Protein AF-A0A967I8N5-F1 (afdb_monomer_lite)

pLDDT: mean 89.2, std 8.25, range [65.44, 96.5]

Sequence (66 aa):
SPDKDFQQLISERVSIFRPAHRGEEFDPITLERFREKYDLEPPQFVDVLALMGDKSDNVPGVYGIG

Secondary structure (DSSP, 8-state):
---SGGGGG-BTTB-B--PPSTTPPP--B-HHHHHHHHSS-HHHHHHHHHHH-BTTTTB---TT--

Foldseek 3Di:
DPDPLCLLVADQPDWDWDPDDPPDDTDIHHQVNVCVVPVDGSPVVVVLCQQPDDVVVPGNHNPPRD

Radius of gyration: 13.3 Å; chains: 1; bounding box: 27×22×40 Å

Structure (mmCIF, N/CA/C/O backbone):
data_AF-A0A967I8N5-F1
#
_entry.id   AF-A0A967I8N5-F1
#
loop_
_atom_site.group_PDB
_atom_site.id
_atom_site.type_symbol
_atom_site.label_atom_id
_atom_site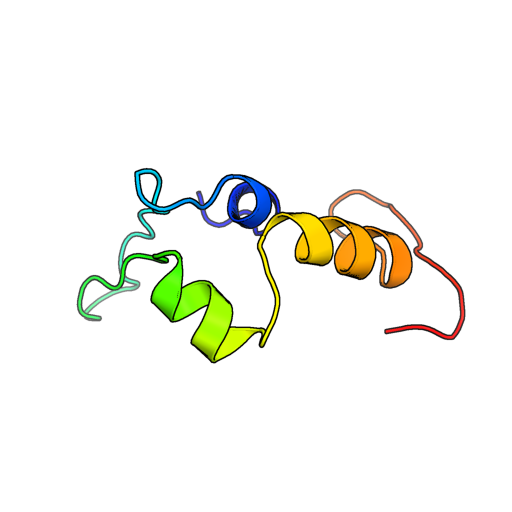.label_alt_id
_atom_site.label_comp_id
_atom_site.label_asym_id
_atom_site.label_entity_id
_atom_site.label_seq_id
_atom_site.pdbx_PDB_ins_code
_atom_site.Cartn_x
_atom_site.Cartn_y
_atom_site.Cartn_z
_atom_site.occupancy
_atom_site.B_iso_or_equiv
_atom_site.auth_seq_id
_atom_site.auth_comp_id
_atom_site.auth_asym_id
_atom_site.auth_atom_id
_atom_site.pdbx_PDB_model_num
ATOM 1 N N . SER A 1 1 ? -1.269 -9.718 8.699 1.00 75.56 1 SER A N 1
ATOM 2 C CA . SER A 1 1 ? -0.080 -10.190 7.956 1.00 75.56 1 SER A CA 1
ATOM 3 C C . SER A 1 1 ? 0.827 -8.997 7.667 1.00 75.56 1 SER A C 1
ATOM 5 O O . SER A 1 1 ? 0.285 -7.907 7.480 1.00 75.56 1 SER A O 1
ATOM 7 N N . PRO A 1 2 ? 2.166 -9.137 7.688 1.00 80.38 2 PRO A N 1
ATOM 8 C CA . PRO A 1 2 ? 3.074 -8.060 7.283 1.00 80.38 2 PRO A CA 1
ATOM 9 C C . PRO A 1 2 ? 3.084 -7.828 5.765 1.00 80.38 2 PRO A C 1
ATOM 11 O O . PRO A 1 2 ? 3.419 -6.729 5.334 1.00 80.38 2 PRO A O 1
ATOM 14 N N . ASP A 1 3 ? 2.670 -8.826 4.986 1.00 87.62 3 ASP A N 1
ATOM 15 C CA . ASP A 1 3 ? 2.576 -8.763 3.531 1.00 87.62 3 ASP A CA 1
ATOM 16 C C . ASP A 1 3 ? 1.699 -7.578 3.077 1.00 87.62 3 ASP A C 1
ATOM 18 O O . ASP A 1 3 ? 0.619 -7.321 3.628 1.00 87.62 3 ASP A O 1
ATOM 22 N N . LYS A 1 4 ? 2.238 -6.798 2.135 1.00 87.25 4 LYS A N 1
ATOM 23 C CA . LYS A 1 4 ? 1.633 -5.562 1.638 1.00 87.25 4 LYS A CA 1
ATOM 24 C C . LYS A 1 4 ? 0.461 -5.843 0.701 1.00 87.25 4 LYS A C 1
ATOM 26 O O . LYS A 1 4 ? -0.395 -4.966 0.604 1.00 87.25 4 LYS A O 1
ATOM 31 N N . ASP A 1 5 ? 0.377 -7.029 0.109 1.00 89.69 5 ASP A N 1
ATOM 32 C CA . ASP A 1 5 ? -0.639 -7.368 -0.888 1.00 89.69 5 ASP A CA 1
ATOM 33 C C . ASP A 1 5 ? -2.023 -7.485 -0.270 1.00 89.69 5 ASP A C 1
ATOM 35 O O . ASP A 1 5 ? -3.023 -7.166 -0.908 1.00 89.69 5 ASP A O 1
ATOM 39 N N . PHE A 1 6 ? -2.107 -7.837 1.015 1.00 92.31 6 PHE A N 1
ATOM 40 C CA . PHE A 1 6 ? -3.378 -7.829 1.738 1.00 92.31 6 PHE A CA 1
ATOM 41 C C . PHE A 1 6 ? -4.029 -6.444 1.788 1.00 92.31 6 PHE A C 1
ATOM 43 O O . PHE A 1 6 ? -5.238 -6.366 2.005 1.00 92.31 6 PHE A O 1
ATOM 50 N N . GLN A 1 7 ? -3.274 -5.356 1.576 1.00 92.88 7 GLN A N 1
ATOM 51 C CA . GLN A 1 7 ? -3.831 -4.000 1.572 1.00 92.88 7 GLN A CA 1
ATOM 52 C C . GLN A 1 7 ? -4.873 -3.795 0.468 1.00 92.88 7 GLN A C 1
ATOM 54 O O . GLN A 1 7 ? -5.778 -2.989 0.660 1.00 92.88 7 GLN A O 1
ATOM 59 N N . GLN A 1 8 ? -4.840 -4.590 -0.608 1.00 92.44 8 GLN A N 1
ATOM 60 C CA . GLN A 1 8 ? -5.876 -4.569 -1.649 1.00 92.44 8 GLN A CA 1
ATOM 61 C C . GLN A 1 8 ? -7.272 -4.975 -1.134 1.00 92.44 8 GLN A C 1
ATOM 63 O O . GLN A 1 8 ? -8.280 -4.645 -1.750 1.00 92.44 8 GLN A O 1
ATOM 68 N N . LEU A 1 9 ? -7.341 -5.708 -0.014 1.00 93.75 9 LEU A N 1
ATOM 69 C CA . LEU A 1 9 ? -8.594 -6.198 0.576 1.00 93.75 9 LEU A CA 1
ATOM 70 C C . LEU A 1 9 ? -9.222 -5.206 1.564 1.00 93.75 9 LEU A C 1
ATOM 72 O O . LEU A 1 9 ? -10.303 -5.475 2.095 1.00 93.75 9 LEU A O 1
ATOM 76 N N . ILE A 1 10 ? -8.543 -4.095 1.860 1.00 95.25 10 ILE A N 1
ATOM 77 C CA . ILE A 1 10 ? -9.046 -3.086 2.792 1.00 95.25 10 ILE A CA 1
ATOM 78 C C . ILE A 1 10 ? -10.350 -2.499 2.246 1.00 95.25 10 ILE A C 1
ATOM 80 O O . ILE A 1 10 ? -10.481 -2.184 1.067 1.00 95.25 10 ILE A O 1
ATOM 84 N N . SER A 1 11 ? -11.334 -2.358 3.126 1.00 95.94 11 SER A N 1
ATOM 85 C CA . SER A 1 11 ? -12.628 -1.748 2.818 1.00 95.94 11 SER A CA 1
ATOM 86 C C . SER A 1 11 ? -13.224 -1.141 4.086 1.00 95.94 11 SER A C 1
ATOM 88 O O . SER A 1 11 ? -12.643 -1.239 5.165 1.00 95.94 11 SER A O 1
ATOM 90 N N . GLU A 1 12 ? -14.421 -0.563 3.998 1.00 95.19 12 GLU A N 1
ATOM 91 C CA . GLU A 1 12 ? -15.137 -0.026 5.166 1.00 95.19 12 GLU A CA 1
ATOM 92 C C . GLU A 1 12 ? -15.344 -1.056 6.292 1.00 95.19 12 GLU A C 1
ATOM 94 O O . GLU A 1 12 ? -15.512 -0.685 7.451 1.00 95.19 12 GLU A O 1
ATOM 99 N N . ARG A 1 13 ? -15.339 -2.357 5.964 1.00 96.38 13 ARG A N 1
ATOM 100 C CA . ARG A 1 13 ? -15.574 -3.456 6.917 1.00 96.38 13 ARG A CA 1
ATOM 101 C C . ARG A 1 13 ? -14.357 -4.351 7.137 1.00 96.38 13 ARG A C 1
ATOM 103 O O . ARG A 1 13 ? -14.449 -5.310 7.900 1.00 96.38 13 ARG A O 1
ATOM 110 N N . VAL A 1 14 ? -13.243 -4.077 6.460 1.00 95.25 14 VAL A N 1
ATOM 111 C CA . VAL A 1 14 ? -12.036 -4.908 6.504 1.00 95.25 14 VAL A CA 1
ATOM 112 C C . VAL A 1 14 ? -10.833 -4.019 6.772 1.00 95.25 14 VAL A C 1
ATOM 114 O O . VAL A 1 14 ? -10.507 -3.144 5.975 1.00 95.25 14 VAL A O 1
ATOM 117 N N . SER A 1 15 ? -10.153 -4.280 7.883 1.00 94.06 15 SER A N 1
ATOM 118 C CA . SER A 1 15 ? -8.900 -3.632 8.263 1.00 94.06 15 SER A CA 1
ATOM 119 C C . SER A 1 15 ? -7.811 -4.675 8.495 1.00 94.06 15 SER A C 1
ATOM 121 O O . SER A 1 15 ? -8.089 -5.841 8.796 1.00 94.06 15 SER A O 1
ATOM 123 N N . ILE A 1 16 ? -6.550 -4.267 8.351 1.00 92.19 16 ILE A N 1
ATOM 124 C CA . ILE A 1 16 ? -5.414 -5.155 8.608 1.00 92.19 16 ILE A CA 1
ATOM 125 C C . ILE A 1 16 ? -4.882 -4.898 10.006 1.00 92.19 16 ILE A C 1
ATOM 127 O O . ILE A 1 16 ? -4.369 -3.825 10.320 1.00 92.19 16 ILE A O 1
ATOM 131 N N . PHE A 1 17 ? -4.932 -5.947 10.818 1.00 88.00 17 PHE A N 1
ATOM 132 C CA . PHE A 1 17 ? -4.255 -5.990 12.100 1.00 88.00 17 PHE A CA 1
ATOM 133 C C . PHE A 1 17 ? -2.759 -6.256 11.885 1.00 88.00 17 PHE A C 1
ATOM 135 O O . PHE A 1 17 ? -2.361 -7.340 11.427 1.00 88.00 17 PHE A O 1
ATOM 142 N N . ARG A 1 18 ? -1.921 -5.271 12.222 1.00 79.19 18 ARG A N 1
ATOM 143 C CA . ARG A 1 18 ? -0.475 -5.457 12.366 1.00 79.19 18 ARG A CA 1
ATOM 144 C C . ARG A 1 18 ? -0.122 -5.424 13.854 1.00 79.19 18 ARG A C 1
ATOM 146 O O . ARG A 1 18 ? -0.399 -4.423 14.507 1.00 79.19 18 ARG A O 1
ATOM 153 N N . PRO A 1 19 ? 0.451 -6.509 14.407 1.00 74.31 19 PRO A N 1
ATOM 154 C CA . PRO A 1 19 ? 0.960 -6.483 15.769 1.00 74.31 19 PRO A CA 1
ATOM 155 C C . PRO A 1 19 ? 2.016 -5.386 15.881 1.00 74.31 19 PRO A C 1
ATOM 157 O O . PRO A 1 19 ? 2.922 -5.321 15.046 1.00 74.31 19 PRO A O 1
ATOM 160 N N . ALA A 1 20 ? 1.894 -4.542 16.901 1.00 72.44 20 ALA A N 1
ATOM 161 C CA . ALA A 1 20 ? 2.880 -3.512 17.174 1.00 72.44 20 ALA A CA 1
ATOM 162 C C . ALA A 1 20 ? 4.271 -4.137 17.367 1.00 72.44 20 ALA A C 1
ATOM 164 O O . ALA A 1 20 ? 4.416 -5.187 18.008 1.00 72.44 20 ALA A O 1
ATOM 165 N N . HIS A 1 21 ? 5.303 -3.506 16.808 1.00 69.75 21 HIS A N 1
ATOM 166 C CA . HIS A 1 21 ? 6.674 -3.874 17.145 1.00 69.75 21 HIS A CA 1
ATOM 167 C C . HIS A 1 21 ? 6.998 -3.341 18.547 1.00 69.75 21 HIS A C 1
ATOM 169 O O . HIS A 1 21 ? 6.586 -2.246 18.906 1.00 69.75 21 HIS A O 1
ATOM 175 N N . ARG A 1 22 ? 7.678 -4.167 19.361 1.00 65.44 22 ARG A N 1
ATOM 176 C CA . ARG A 1 22 ? 8.036 -3.948 20.783 1.00 65.44 22 ARG A CA 1
ATOM 177 C C . ARG A 1 22 ? 7.813 -2.517 21.309 1.00 65.44 22 ARG A C 1
ATOM 179 O O . ARG A 1 22 ? 8.685 -1.667 21.163 1.00 65.44 22 ARG A O 1
ATOM 186 N N . GLY A 1 23 ? 6.712 -2.318 22.032 1.00 68.31 23 GLY A N 1
ATOM 187 C CA . GLY A 1 23 ? 6.443 -1.091 22.790 1.00 68.31 23 GLY A CA 1
ATOM 188 C C . GLY A 1 23 ? 5.665 -0.011 22.037 1.00 68.31 23 GLY A C 1
ATOM 189 O O . GLY A 1 23 ? 5.298 0.977 22.664 1.00 68.31 23 GLY A O 1
ATOM 190 N N . GLU A 1 24 ? 5.385 -0.193 20.745 1.00 73.88 24 GLU A N 1
ATOM 191 C CA . GLU A 1 24 ? 4.490 0.698 20.003 1.00 73.88 24 GLU A CA 1
ATOM 192 C C . GLU A 1 24 ? 3.016 0.418 20.328 1.00 73.88 24 GLU A C 1
ATOM 194 O O . GLU A 1 24 ? 2.631 -0.701 20.689 1.00 73.88 24 GLU A O 1
ATOM 199 N N . GLU A 1 25 ? 2.187 1.454 20.211 1.00 71.94 25 GLU A N 1
ATOM 200 C CA . GLU A 1 25 ? 0.740 1.296 20.273 1.00 71.94 25 GLU A CA 1
ATOM 201 C C . GLU A 1 25 ? 0.229 0.560 19.035 1.00 71.94 25 GLU A C 1
ATOM 203 O O . GLU A 1 25 ? 0.831 0.551 17.960 1.00 71.94 25 GLU A O 1
ATOM 208 N N . PHE A 1 26 ? -0.903 -0.106 19.211 1.00 77.81 26 PHE A N 1
ATOM 209 C CA . PHE A 1 26 ? -1.580 -0.792 18.130 1.00 77.81 26 PHE A CA 1
ATOM 210 C C . PHE A 1 26 ? -2.108 0.213 17.094 1.00 77.81 26 PHE A C 1
ATOM 212 O O . PHE A 1 26 ? -2.939 1.051 17.433 1.00 77.81 26 PHE A O 1
ATOM 219 N N . ASP A 1 27 ? -1.687 0.075 15.832 1.00 76.88 27 ASP A N 1
ATOM 220 C CA . ASP A 1 27 ? -2.176 0.895 14.715 1.00 76.88 27 ASP A CA 1
ATOM 221 C C . ASP A 1 27 ? -2.745 0.001 13.590 1.00 76.88 27 ASP A C 1
ATOM 223 O O . ASP A 1 27 ? -1.990 -0.627 12.834 1.00 76.88 27 ASP A O 1
ATOM 227 N N . PRO A 1 28 ? -4.081 -0.144 13.494 1.00 87.25 28 PRO A N 1
ATOM 228 C CA . PRO A 1 28 ? -4.710 -0.890 12.415 1.00 87.25 28 PRO A CA 1
ATOM 229 C C . PRO A 1 28 ? -4.620 -0.124 11.096 1.00 87.25 28 PRO A C 1
ATOM 231 O O . PRO A 1 28 ? -4.904 1.071 11.031 1.00 87.25 28 PRO A O 1
ATOM 234 N N . ILE A 1 29 ? -4.360 -0.839 10.000 1.00 91.62 29 ILE A N 1
ATOM 235 C CA . ILE A 1 29 ? -4.487 -0.248 8.664 1.00 91.62 29 ILE A CA 1
ATOM 236 C C . ILE A 1 29 ? -5.965 -0.285 8.274 1.00 91.62 29 ILE A C 1
ATOM 238 O O . ILE A 1 29 ? -6.488 -1.323 7.855 1.00 91.62 29 ILE A O 1
ATOM 242 N N . THR A 1 30 ? -6.645 0.840 8.477 1.00 94.81 30 THR A N 1
ATOM 243 C CA . THR A 1 30 ? -8.025 1.082 8.037 1.00 94.81 30 THR A CA 1
ATOM 244 C C . THR A 1 30 ? -8.050 1.679 6.629 1.00 94.81 30 THR A C 1
ATOM 246 O O . THR A 1 30 ? -7.016 2.077 6.093 1.00 94.81 30 THR A O 1
ATOM 249 N N . LEU A 1 31 ? -9.241 1.773 6.031 1.00 96.50 31 LEU A N 1
ATOM 250 C CA . LEU A 1 31 ? -9.420 2.436 4.737 1.00 96.50 31 LEU A CA 1
ATOM 251 C C . LEU A 1 31 ? -8.999 3.914 4.771 1.00 96.50 31 LEU A C 1
ATOM 253 O O . LEU A 1 31 ? -8.370 4.395 3.836 1.00 96.50 31 LEU A O 1
ATOM 257 N N . GLU A 1 32 ? -9.301 4.621 5.858 1.00 95.88 32 GLU A N 1
ATOM 258 C CA . GLU A 1 32 ? -8.900 6.020 6.044 1.00 95.88 32 GLU A CA 1
ATOM 259 C C . GLU A 1 32 ? -7.376 6.158 6.110 1.00 95.88 32 GLU A C 1
ATOM 261 O O . GLU A 1 32 ? -6.796 6.892 5.318 1.00 95.88 32 GLU A O 1
ATOM 266 N N . ARG A 1 33 ? -6.711 5.353 6.948 1.00 93.38 33 ARG A N 1
ATOM 267 C CA . ARG A 1 33 ? -5.241 5.311 7.030 1.00 93.38 33 ARG A CA 1
ATOM 268 C C . ARG A 1 33 ? -4.589 4.961 5.697 1.00 93.38 33 ARG A C 1
ATOM 270 O O . ARG A 1 33 ? -3.534 5.490 5.357 1.00 93.38 33 ARG A O 1
ATOM 277 N N . PHE A 1 34 ? -5.196 4.037 4.955 1.00 94.81 34 PHE A N 1
ATO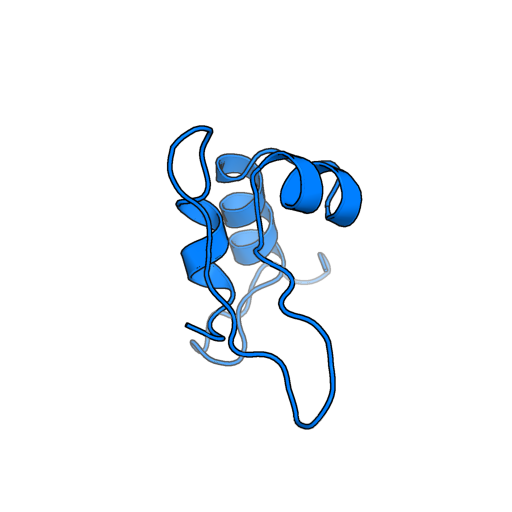M 278 C CA . PHE A 1 34 ? -4.723 3.654 3.633 1.00 94.81 34 PHE A CA 1
ATOM 279 C C . PHE A 1 34 ? -4.744 4.858 2.680 1.00 94.81 34 PHE A C 1
ATOM 281 O O . PHE A 1 34 ? -3.723 5.161 2.060 1.00 94.81 34 PHE A O 1
ATOM 288 N N . ARG A 1 35 ? -5.868 5.583 2.628 1.00 95.88 35 ARG A N 1
ATOM 289 C CA . ARG A 1 35 ? -6.016 6.803 1.821 1.00 95.88 35 ARG A CA 1
ATOM 290 C C . ARG A 1 35 ? -5.052 7.902 2.256 1.00 95.88 35 ARG A C 1
ATOM 292 O O . ARG A 1 35 ? -4.387 8.470 1.406 1.00 95.88 35 ARG A O 1
ATOM 299 N N . GLU A 1 36 ? -4.905 8.150 3.556 1.00 95.62 36 GLU A N 1
ATOM 300 C CA . GLU A 1 36 ? -3.944 9.134 4.083 1.00 95.62 36 GLU A CA 1
ATOM 301 C C . GLU A 1 36 ? -2.505 8.837 3.645 1.00 95.62 36 GLU A C 1
ATOM 303 O O . GLU A 1 36 ? -1.731 9.747 3.353 1.00 95.62 36 GLU A O 1
ATOM 308 N N . LYS A 1 37 ? -2.134 7.554 3.616 1.00 92.81 37 LYS A N 1
ATOM 309 C CA . LYS A 1 37 ? -0.769 7.130 3.316 1.00 92.81 37 LYS A CA 1
ATOM 310 C C . LYS A 1 37 ? -0.451 7.128 1.825 1.00 92.81 37 LYS A C 1
ATOM 312 O O . LYS A 1 37 ? 0.674 7.458 1.453 1.00 92.81 37 LYS A O 1
ATOM 317 N N . TYR A 1 38 ? -1.385 6.660 1.003 1.00 92.75 38 TYR A N 1
ATOM 318 C CA . TYR A 1 38 ? -1.128 6.388 -0.411 1.00 92.75 38 TYR A CA 1
ATO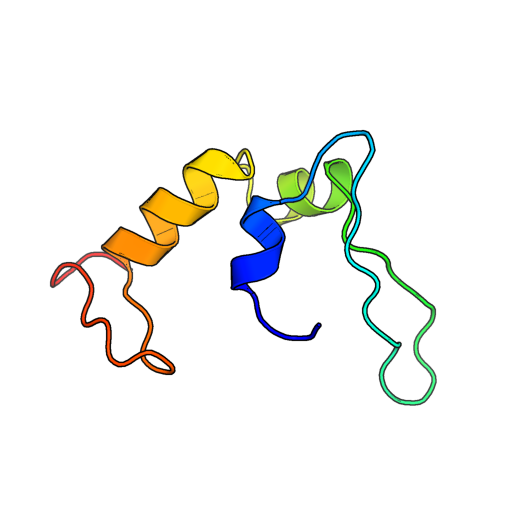M 319 C C . TYR A 1 38 ? -1.813 7.369 -1.357 1.00 92.75 38 TYR A C 1
ATOM 321 O O . TYR A 1 38 ? -1.404 7.433 -2.508 1.00 92.75 38 TYR A O 1
ATOM 329 N N . ASP A 1 39 ? -2.819 8.112 -0.891 1.00 95.56 39 ASP A N 1
ATOM 330 C CA . ASP A 1 39 ? -3.709 8.934 -1.722 1.00 95.56 39 ASP A CA 1
ATOM 331 C C . ASP A 1 39 ? -4.337 8.135 -2.880 1.00 95.56 39 ASP A C 1
ATOM 333 O O . ASP A 1 39 ? -4.453 8.581 -4.018 1.00 95.56 39 ASP A O 1
ATOM 337 N N . LEU A 1 40 ? -4.698 6.884 -2.581 1.00 94.94 40 LEU A N 1
ATOM 338 C CA . LEU A 1 40 ? -5.247 5.913 -3.522 1.00 94.94 40 LEU A CA 1
ATOM 339 C C . LEU A 1 40 ? -6.397 5.139 -2.882 1.00 94.94 40 LEU A C 1
ATOM 341 O O . LEU A 1 40 ? -6.488 5.006 -1.658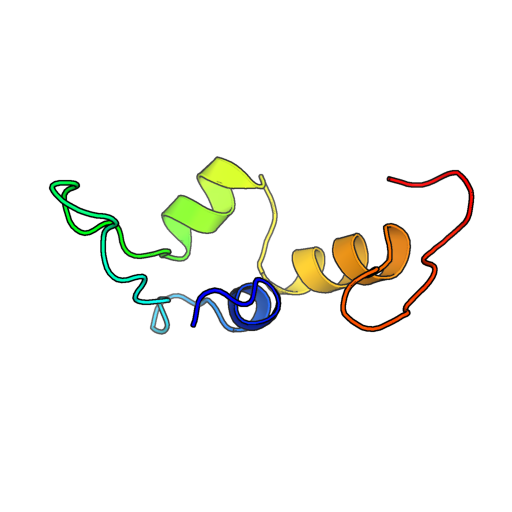 1.00 94.94 40 LEU A O 1
ATOM 345 N N . GLU A 1 41 ? -7.225 4.540 -3.730 1.00 95.56 41 GLU A N 1
ATOM 346 C CA . GLU A 1 41 ? -8.146 3.481 -3.332 1.00 95.56 41 GLU A CA 1
ATOM 347 C C . GLU A 1 41 ? -7.454 2.104 -3.367 1.00 95.56 41 GLU A C 1
ATOM 349 O O . GLU A 1 41 ? -6.606 1.863 -4.234 1.00 95.56 41 GLU A O 1
ATOM 354 N N . PRO A 1 42 ? -7.833 1.153 -2.488 1.00 94.75 42 PRO A N 1
ATOM 355 C CA . PRO A 1 42 ? -7.223 -0.180 -2.442 1.00 94.75 42 PRO A CA 1
ATOM 356 C C . PRO A 1 42 ? -7.141 -0.924 -3.791 1.00 94.75 42 PRO A C 1
ATOM 358 O O . PRO A 1 42 ? -6.108 -1.543 -4.043 1.00 94.75 42 PRO A O 1
ATOM 361 N N . PRO A 1 43 ? -8.132 -0.843 -4.707 1.00 92.62 43 PRO A N 1
ATOM 362 C CA . PRO A 1 43 ? -8.001 -1.440 -6.039 1.00 92.62 43 PRO A CA 1
ATOM 363 C C . PRO A 1 43 ? -6.888 -0.815 -6.897 1.00 92.62 43 PRO A C 1
ATOM 365 O O . PRO A 1 43 ? -6.215 -1.534 -7.625 1.00 92.62 43 PRO A O 1
ATOM 368 N N . GLN A 1 44 ? -6.646 0.496 -6.781 1.00 94.19 44 GLN A N 1
ATOM 369 C CA . GLN A 1 44 ? -5.602 1.198 -7.548 1.00 94.19 44 GLN A CA 1
ATOM 370 C C . GLN A 1 44 ? -4.195 0.849 -7.050 1.00 94.19 44 GLN A C 1
ATOM 372 O O . GLN A 1 44 ? -3.216 0.941 -7.786 1.00 94.19 44 GLN A O 1
ATOM 377 N N . PHE A 1 45 ? -4.084 0.424 -5.791 1.00 94.06 45 PHE A N 1
ATOM 378 C CA . PHE A 1 45 ? -2.825 -0.035 -5.217 1.00 94.06 45 PHE A CA 1
ATOM 379 C C . PHE A 1 45 ? -2.257 -1.243 -5.961 1.00 94.06 45 PHE A C 1
ATOM 381 O O . PHE A 1 45 ? -1.045 -1.339 -6.141 1.00 94.06 45 PHE A O 1
ATOM 388 N N . VAL A 1 46 ? -3.131 -2.142 -6.423 1.00 91.19 46 VAL A N 1
ATOM 389 C CA . VAL A 1 46 ? -2.735 -3.328 -7.192 1.00 91.19 46 VAL A CA 1
ATOM 390 C C . VAL A 1 46 ? -2.104 -2.916 -8.518 1.00 91.19 46 VAL A C 1
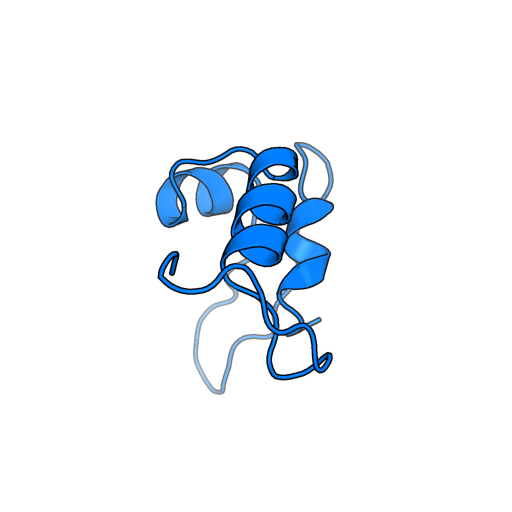ATOM 392 O O . VAL A 1 46 ? -1.060 -3.451 -8.883 1.00 91.19 46 VAL A O 1
ATOM 395 N N . ASP A 1 47 ? -2.678 -1.920 -9.196 1.00 92.81 47 ASP A N 1
ATOM 396 C CA . ASP A 1 47 ? -2.129 -1.394 -10.448 1.00 92.81 47 ASP A CA 1
ATOM 397 C C . ASP A 1 47 ? -0.739 -0.785 -10.229 1.00 92.81 47 ASP A C 1
ATOM 399 O O . ASP A 1 47 ? 0.189 -1.046 -10.995 1.00 92.81 47 ASP A O 1
ATOM 403 N N . VAL A 1 48 ? -0.560 -0.029 -9.140 1.00 93.31 48 VAL A N 1
ATOM 404 C CA . VAL A 1 48 ? 0.747 0.530 -8.765 1.00 93.31 48 VAL A CA 1
ATOM 405 C C . VAL A 1 48 ? 1.765 -0.579 -8.510 1.00 93.31 48 VAL A C 1
ATOM 407 O O . VAL A 1 48 ? 2.865 -0.524 -9.054 1.00 93.31 48 VAL A O 1
ATOM 410 N N . LEU A 1 49 ? 1.409 -1.609 -7.738 1.00 92.56 49 LEU A N 1
ATOM 411 C CA . LEU A 1 49 ? 2.302 -2.743 -7.487 1.00 92.56 49 LEU A CA 1
ATOM 412 C C . LEU A 1 49 ? 2.648 -3.505 -8.772 1.00 92.56 49 LEU A C 1
ATOM 414 O O . LEU A 1 49 ? 3.799 -3.891 -8.955 1.00 92.56 49 LEU A O 1
ATOM 418 N N . ALA A 1 50 ? 1.692 -3.681 -9.685 1.00 91.88 50 ALA A N 1
ATOM 419 C CA . ALA A 1 50 ? 1.936 -4.332 -10.969 1.00 91.88 50 ALA A CA 1
ATOM 420 C C . ALA A 1 50 ? 2.912 -3.532 -11.848 1.00 91.88 50 ALA A C 1
ATOM 422 O O . ALA A 1 50 ? 3.758 -4.119 -12.526 1.00 91.88 50 ALA A O 1
ATOM 423 N N . LEU A 1 51 ? 2.822 -2.198 -11.816 1.00 95.19 51 LEU A N 1
ATOM 424 C CA . LEU A 1 51 ? 3.731 -1.310 -12.541 1.00 95.19 51 LEU A CA 1
ATOM 425 C C . LEU A 1 51 ? 5.120 -1.252 -11.900 1.00 95.19 51 LEU A C 1
ATOM 427 O O . LEU A 1 51 ? 6.109 -1.355 -12.616 1.00 95.19 51 LEU A O 1
ATOM 431 N N . MET A 1 52 ? 5.206 -1.125 -10.576 1.00 94.56 52 MET A N 1
ATOM 432 C CA . MET A 1 52 ? 6.483 -1.063 -9.851 1.00 94.56 52 MET A CA 1
ATOM 433 C C . MET A 1 52 ? 7.201 -2.417 -9.791 1.00 94.56 52 MET A C 1
ATOM 435 O O . MET A 1 52 ? 8.424 -2.475 -9.668 1.00 94.56 52 MET A O 1
ATOM 439 N N . GLY A 1 53 ? 6.441 -3.508 -9.859 1.00 93.44 53 GLY A N 1
ATOM 440 C CA . GLY A 1 53 ? 6.923 -4.858 -9.623 1.00 93.44 53 GLY A CA 1
ATOM 441 C C . GLY A 1 53 ? 6.983 -5.234 -8.143 1.00 93.44 53 GLY A C 1
ATOM 442 O O . GLY A 1 53 ? 6.804 -4.428 -7.225 1.00 93.44 53 GLY A O 1
ATOM 443 N N . ASP A 1 54 ? 7.274 -6.509 -7.917 1.00 92.56 54 ASP A N 1
ATOM 444 C CA . ASP A 1 54 ? 7.477 -7.089 -6.603 1.00 92.56 54 ASP A CA 1
ATOM 445 C C . ASP A 1 54 ? 8.699 -8.006 -6.602 1.00 92.56 54 ASP A C 1
ATOM 447 O O . ASP A 1 54 ? 8.689 -9.117 -7.128 1.00 92.56 54 ASP A O 1
ATOM 451 N N . LYS A 1 55 ? 9.776 -7.550 -5.961 1.00 91.81 55 LYS A N 1
ATOM 452 C CA . LYS A 1 55 ? 11.010 -8.328 -5.841 1.00 91.81 55 LYS A CA 1
ATOM 453 C C . LYS A 1 55 ? 10.833 -9.596 -5.000 1.00 91.81 55 LYS A C 1
ATOM 455 O O . LYS A 1 55 ? 11.516 -10.580 -5.275 1.00 91.81 55 LYS A O 1
ATOM 460 N N . SER A 1 56 ? 9.979 -9.562 -3.974 1.00 91.75 56 SER A N 1
ATOM 461 C CA . SER A 1 56 ? 9.712 -10.721 -3.112 1.00 91.75 56 SER A CA 1
ATOM 462 C C . SER A 1 56 ? 9.078 -11.851 -3.922 1.00 91.75 56 SER A C 1
ATOM 464 O O . SER A 1 56 ? 9.484 -13.003 -3.776 1.00 91.75 56 SER A O 1
ATOM 466 N N . ASP A 1 57 ? 8.183 -11.489 -4.844 1.00 91.50 57 ASP A N 1
ATOM 467 C CA . ASP A 1 57 ? 7.447 -12.430 -5.699 1.00 91.50 57 ASP A CA 1
ATOM 468 C C . ASP A 1 57 ? 8.075 -12.618 -7.089 1.00 91.50 57 ASP A C 1
ATOM 470 O O . ASP A 1 57 ? 7.507 -13.276 -7.961 1.00 91.50 57 ASP A O 1
ATOM 474 N N . ASN A 1 58 ? 9.273 -12.067 -7.308 1.00 93.94 58 ASN A N 1
ATOM 475 C CA . ASN A 1 58 ? 9.991 -12.117 -8.583 1.00 93.94 58 ASN A CA 1
ATOM 476 C C . ASN A 1 58 ? 9.182 -11.545 -9.772 1.00 93.94 58 ASN A C 1
ATOM 478 O O . ASN A 1 58 ? 9.315 -11.993 -10.913 1.00 93.94 58 ASN A O 1
ATOM 482 N N . VAL A 1 59 ? 8.356 -10.532 -9.506 1.00 93.81 59 VAL A N 1
ATOM 483 C CA . VAL A 1 59 ? 7.624 -9.751 -10.505 1.00 93.81 59 VAL A CA 1
ATOM 484 C C . VAL A 1 59 ? 8.472 -8.526 -10.876 1.00 93.81 59 VAL A C 1
ATOM 486 O O . VAL A 1 59 ? 8.705 -7.669 -10.027 1.00 93.81 59 VAL A O 1
ATOM 489 N N . PRO A 1 60 ? 8.953 -8.402 -12.125 1.00 92.94 60 PRO A N 1
ATOM 490 C CA . PRO A 1 60 ? 9.918 -7.362 -12.495 1.00 92.94 60 PRO A CA 1
ATOM 491 C C . PRO A 1 60 ? 9.333 -5.945 -12.594 1.00 92.94 60 PRO A C 1
ATOM 493 O O . PRO A 1 60 ? 10.094 -4.986 -12.521 1.00 92.94 60 PRO A O 1
ATOM 496 N N . GLY A 1 61 ? 8.016 -5.807 -12.773 1.00 94.62 61 GLY A N 1
ATOM 497 C CA . GLY A 1 61 ? 7.382 -4.517 -13.053 1.00 94.62 61 GLY A CA 1
ATOM 498 C C . GLY A 1 61 ? 7.696 -3.979 -14.453 1.00 94.62 61 GLY A C 1
ATOM 499 O O . GLY A 1 61 ? 8.249 -4.673 -15.314 1.00 94.62 61 GLY A O 1
ATOM 500 N N . VAL A 1 62 ? 7.319 -2.728 -14.695 1.00 95.81 62 VAL A N 1
ATOM 501 C CA . VAL A 1 62 ? 7.555 -2.000 -15.942 1.00 95.81 62 VAL A CA 1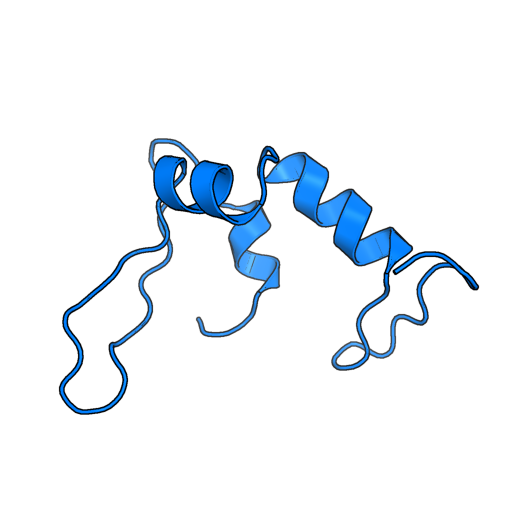
ATOM 502 C C . VAL A 1 62 ? 8.821 -1.159 -15.801 1.00 95.81 62 VAL A C 1
ATOM 504 O O . VAL A 1 62 ? 8.939 -0.312 -14.920 1.00 95.81 62 VAL A O 1
ATOM 507 N N . TYR A 1 63 ? 9.778 -1.364 -16.708 1.00 92.25 63 TYR A N 1
ATOM 508 C CA . TYR A 1 63 ? 11.047 -0.638 -16.683 1.00 92.25 63 TYR A CA 1
ATOM 509 C C . TYR A 1 63 ? 10.839 0.883 -16.761 1.00 92.25 63 TYR A C 1
ATOM 511 O O . TYR A 1 63 ? 10.225 1.386 -17.702 1.00 92.25 63 TYR A O 1
ATOM 519 N N . GLY A 1 64 ? 11.403 1.608 -15.791 1.00 89.94 64 GLY A N 1
ATOM 520 C CA . GLY A 1 64 ? 11.335 3.070 -15.714 1.00 89.94 64 GLY A CA 1
ATOM 521 C C . GLY A 1 64 ? 10.112 3.629 -14.979 1.00 89.94 64 GLY A C 1
ATOM 522 O O . GLY A 1 64 ? 9.941 4.846 -14.981 1.00 89.94 64 GLY A O 1
ATOM 523 N N . ILE A 1 65 ? 9.285 2.782 -14.355 1.00 81.06 65 ILE A N 1
ATOM 524 C CA . ILE A 1 65 ? 8.141 3.200 -13.533 1.00 81.06 65 ILE A CA 1
ATOM 525 C C . ILE A 1 65 ? 8.287 2.613 -12.122 1.00 81.06 65 ILE A C 1
ATOM 527 O O . ILE A 1 65 ? 8.210 1.399 -11.949 1.00 81.06 65 ILE A O 1
ATOM 531 N N . GLY A 1 66 ? 8.488 3.481 -11.123 1.00 73.19 66 GLY A N 1
ATOM 532 C CA . GLY A 1 66 ? 8.582 3.126 -9.700 1.00 73.19 66 GLY A CA 1
ATOM 533 C C . GLY A 1 66 ? 9.503 4.027 -8.894 1.00 73.19 66 GLY A C 1
ATOM 534 O O . GLY A 1 66 ? 10.530 4.471 -9.452 1.00 73.19 66 GLY A O 1
#